Protein AF-A0A172TLY0-F1 (afdb_monomer_lite)

InterPro domains:
  IPR004182 GRAM domain [PF02893] (8-86)
  IPR011993 PH-like domain superfamily [G3DSA:2.30.29.30] (1-93)

Foldseek 3Di:
DDDADVPKAWPDKAWKWKQDPVRDTFTFIWTDIPFWIWTQGPPDDRVPIDIGTPQQFPDKDWDDPVPAQWIWIWTAGPVRDIIIIIHRHDDPD

pLDDT: mean 86.31, std 13.83, range [42.44, 97.56]

Sequence (93 aa):
MIRLDEYEEVLVRQQATYINNKHERVVGDLYVTSKRVVFDPKNQDPDGMIQ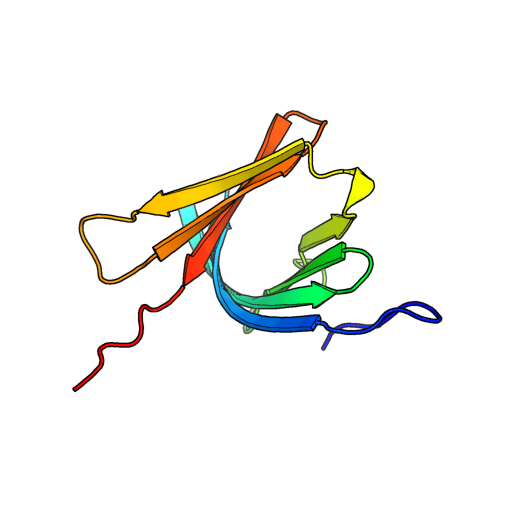ITLSQIRFIDEIDFSKLIHEGIEIVVDTGEKYKFSFLKRVDI

Organism: NCBI:txid1178515

Radius of gyration: 13.36 Å; chains: 1; bounding box: 28×35×40 Å

Structure (mmCIF, N/CA/C/O backbone):
data_AF-A0A172TLY0-F1
#
_entry.id   AF-A0A172TLY0-F1
#
loop_
_atom_site.group_PDB
_atom_site.id
_atom_site.type_symbol
_atom_site.label_atom_id
_atom_site.label_alt_id
_atom_site.label_comp_id
_atom_site.label_asym_id
_atom_site.label_entity_id
_atom_site.label_seq_id
_atom_site.pdbx_PDB_ins_code
_atom_site.Cartn_x
_atom_site.Cartn_y
_atom_site.Cartn_z
_atom_site.occupancy
_atom_site.B_iso_or_equiv
_atom_site.auth_seq_id
_atom_site.auth_comp_id
_atom_site.auth_asym_id
_atom_site.auth_atom_id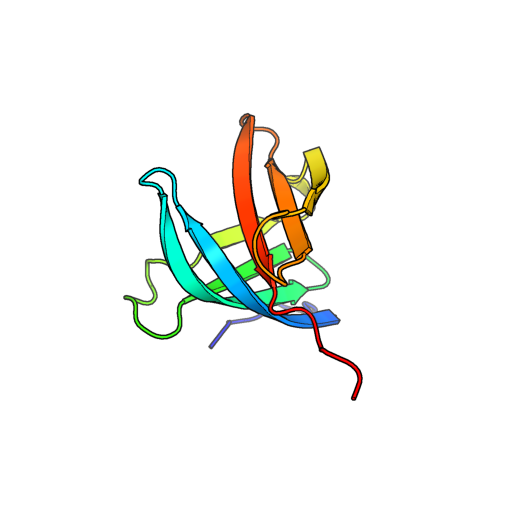
_atom_site.pdbx_PDB_model_num
ATOM 1 N N . MET A 1 1 ? 10.810 -2.892 10.997 1.00 71.00 1 MET A N 1
ATOM 2 C CA . MET A 1 1 ? 10.009 -3.831 11.823 1.00 71.00 1 MET A CA 1
ATOM 3 C C . MET A 1 1 ? 8.789 -3.075 12.309 1.00 71.00 1 MET A C 1
ATOM 5 O O . MET A 1 1 ? 8.959 -2.127 13.068 1.00 71.00 1 MET A O 1
ATOM 9 N N . ILE A 1 2 ? 7.590 -3.452 11.856 1.00 84.44 2 ILE A N 1
ATOM 10 C CA . ILE A 1 2 ? 6.361 -2.725 12.203 1.00 84.44 2 ILE A CA 1
ATOM 11 C C . ILE A 1 2 ? 5.948 -2.988 13.657 1.00 84.44 2 ILE A C 1
ATOM 13 O O . ILE A 1 2 ? 6.134 -4.090 14.175 1.00 84.44 2 ILE A O 1
ATOM 17 N N . ARG A 1 3 ? 5.393 -1.968 14.315 1.00 88.31 3 ARG A N 1
ATOM 18 C CA . ARG A 1 3 ? 4.728 -2.102 15.618 1.00 88.31 3 ARG A CA 1
ATOM 19 C C . ARG A 1 3 ? 3.228 -2.208 15.372 1.00 88.31 3 ARG A C 1
ATOM 21 O O . ARG A 1 3 ? 2.695 -1.396 14.626 1.00 88.31 3 ARG A O 1
ATOM 28 N N . LEU A 1 4 ? 2.591 -3.210 15.969 1.00 90.88 4 LEU A N 1
ATOM 29 C CA . LEU A 1 4 ? 1.156 -3.459 15.839 1.00 90.88 4 LEU A CA 1
ATOM 30 C C . LEU A 1 4 ? 0.411 -2.854 17.027 1.00 90.88 4 LEU A C 1
ATOM 32 O O . LEU A 1 4 ? 0.912 -2.883 18.154 1.00 90.88 4 LEU A O 1
ATOM 36 N N . ASP A 1 5 ? -0.781 -2.331 16.765 1.00 90.75 5 ASP A N 1
ATOM 37 C CA . ASP A 1 5 ? -1.699 -1.866 17.797 1.00 90.75 5 ASP A CA 1
ATOM 38 C C . ASP A 1 5 ? -2.409 -3.062 18.462 1.00 90.75 5 ASP A C 1
ATOM 40 O O . ASP A 1 5 ? -2.376 -4.195 17.974 1.00 90.75 5 ASP A O 1
ATOM 44 N N . GLU A 1 6 ? -3.105 -2.824 19.575 1.00 91.56 6 GLU A N 1
ATOM 45 C CA . GLU A 1 6 ? -3.862 -3.876 20.263 1.00 91.56 6 GLU A CA 1
ATOM 46 C C . GLU A 1 6 ? -4.922 -4.493 19.327 1.00 91.56 6 GLU A C 1
ATOM 48 O O . GLU A 1 6 ? -5.695 -3.769 18.688 1.00 91.56 6 GLU A O 1
ATOM 53 N N . TYR A 1 7 ? -4.950 -5.827 19.228 1.00 93.25 7 TYR A N 1
ATOM 54 C CA . TYR A 1 7 ? -5.807 -6.596 18.307 1.00 93.25 7 TYR A CA 1
ATOM 55 C C . TYR A 1 7 ? -5.572 -6.318 16.813 1.00 93.25 7 TYR A C 1
ATOM 57 O O . TYR A 1 7 ? -6.441 -6.590 15.988 1.00 93.25 7 TYR A O 1
ATOM 65 N N . GLU A 1 8 ? -4.431 -5.737 16.438 1.00 95.44 8 GLU A N 1
ATOM 66 C CA . GLU A 1 8 ? -4.049 -5.604 15.036 1.00 95.44 8 GLU A CA 1
ATOM 67 C C . GLU A 1 8 ? -3.264 -6.835 14.571 1.00 95.44 8 GLU A C 1
ATOM 69 O O . GLU A 1 8 ? -2.177 -7.131 15.062 1.00 95.44 8 GLU A O 1
ATOM 74 N N . GLU A 1 9 ? -3.805 -7.529 13.575 1.00 95.56 9 GLU A N 1
ATOM 75 C CA . GLU A 1 9 ? -3.155 -8.680 12.942 1.00 95.56 9 GLU A CA 1
ATOM 76 C C . GLU A 1 9 ? -2.621 -8.340 11.548 1.00 95.56 9 GLU A C 1
ATOM 78 O O . GLU A 1 9 ? -3.269 -7.618 10.784 1.00 95.56 9 GLU A O 1
ATOM 83 N N . VAL A 1 10 ? -1.454 -8.894 11.202 1.00 96.38 10 VAL A N 1
ATOM 84 C CA . VAL A 1 10 ? -0.894 -8.834 9.844 1.00 96.38 10 VAL A CA 1
ATOM 85 C C . VAL A 1 10 ? -1.578 -9.890 8.985 1.00 96.38 10 VAL A C 1
ATOM 87 O O . VAL A 1 10 ? -1.468 -11.080 9.262 1.00 96.38 10 VAL A O 1
ATOM 90 N N . LEU A 1 11 ? -2.243 -9.449 7.921 1.00 96.00 11 LEU A N 1
ATOM 91 C CA . LEU A 1 11 ? -2.938 -10.316 6.969 1.00 96.00 11 LEU A CA 1
ATOM 92 C C . LEU A 1 11 ? -2.028 -10.683 5.796 1.00 96.00 11 LEU A C 1
ATOM 94 O O . LEU A 1 11 ? -2.003 -11.825 5.346 1.00 96.00 11 LEU A O 1
ATOM 98 N N . VAL A 1 12 ? -1.264 -9.704 5.306 1.00 94.19 12 VAL A N 1
ATOM 99 C CA . VAL A 1 12 ? -0.356 -9.868 4.169 1.00 94.19 12 VAL A CA 1
ATOM 100 C C . VAL A 1 12 ? 0.960 -9.167 4.463 1.00 94.19 12 VAL A C 1
ATOM 102 O O . VAL A 1 12 ? 0.985 -8.055 4.988 1.00 94.19 12 VAL A O 1
ATOM 105 N N . ARG A 1 13 ? 2.058 -9.807 4.062 1.00 94.44 13 ARG A N 1
ATOM 106 C CA . ARG A 1 13 ? 3.378 -9.190 3.944 1.00 94.44 13 ARG A CA 1
ATOM 107 C C . ARG A 1 13 ? 3.936 -9.510 2.568 1.00 94.44 13 ARG A C 1
ATOM 109 O O . ARG A 1 13 ? 4.083 -10.680 2.225 1.00 94.44 13 ARG A O 1
ATOM 116 N N . GLN A 1 14 ? 4.297 -8.479 1.819 1.00 92.12 14 GLN A N 1
ATOM 117 C CA . GLN A 1 14 ? 4.833 -8.619 0.473 1.00 92.12 14 GLN A CA 1
ATOM 118 C C . GLN A 1 14 ? 5.965 -7.618 0.255 1.00 92.12 14 GLN A C 1
ATOM 120 O O . GLN A 1 14 ? 5.849 -6.451 0.615 1.00 92.12 14 GLN A O 1
ATOM 125 N N . GLN A 1 15 ? 7.061 -8.049 -0.368 1.00 92.62 1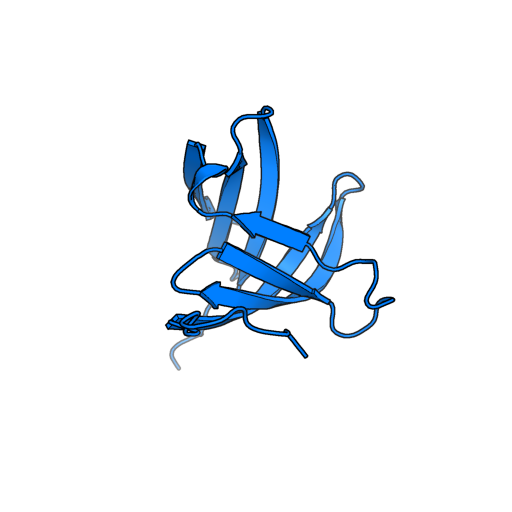5 GLN A N 1
ATOM 126 C CA . GLN A 1 15 ? 8.091 -7.105 -0.791 1.00 92.62 15 GLN A CA 1
ATOM 127 C C . GLN A 1 15 ? 7.542 -6.232 -1.923 1.00 92.62 15 GLN A C 1
ATOM 129 O O . GLN A 1 15 ? 6.997 -6.757 -2.899 1.00 92.62 15 GLN A O 1
ATOM 134 N N . ALA A 1 16 ? 7.728 -4.920 -1.806 1.00 93.19 16 ALA A N 1
ATOM 135 C CA . ALA A 1 16 ? 7.234 -3.941 -2.762 1.00 93.19 16 ALA A CA 1
ATOM 136 C C . ALA A 1 16 ? 8.272 -2.847 -3.035 1.00 93.19 16 ALA A C 1
ATOM 138 O O . ALA A 1 16 ? 9.185 -2.602 -2.244 1.00 93.19 16 ALA A O 1
ATOM 139 N N . THR A 1 17 ? 8.115 -2.168 -4.165 1.00 92.31 17 THR A N 1
ATOM 140 C CA . THR A 1 17 ? 8.840 -0.940 -4.488 1.00 92.31 17 THR A CA 1
ATOM 141 C C . THR A 1 17 ? 7.851 0.214 -4.533 1.00 92.31 17 THR A C 1
ATOM 143 O O . THR A 1 17 ? 6.974 0.241 -5.399 1.00 92.31 17 THR A O 1
ATOM 146 N N . TYR A 1 18 ? 8.000 1.157 -3.607 1.00 92.31 18 TYR A N 1
ATOM 147 C CA . TYR A 1 18 ? 7.261 2.412 -3.595 1.00 92.31 18 TYR A CA 1
ATOM 148 C C . TYR A 1 18 ? 7.870 3.390 -4.603 1.00 92.31 18 TYR A C 1
ATOM 150 O O . TYR A 1 18 ? 9.094 3.535 -4.673 1.00 92.31 18 TYR A O 1
ATOM 158 N N . ILE A 1 19 ? 7.019 4.052 -5.384 1.00 89.88 19 ILE A N 1
ATOM 159 C CA . ILE A 1 19 ? 7.419 5.112 -6.314 1.00 89.88 19 ILE A CA 1
ATOM 160 C C . ILE A 1 19 ? 6.958 6.434 -5.714 1.00 89.88 19 ILE A C 1
ATOM 162 O O . ILE A 1 19 ? 5.763 6.728 -5.707 1.00 89.88 19 ILE A O 1
ATOM 166 N N . ASN A 1 20 ? 7.900 7.219 -5.193 1.00 85.69 20 ASN A N 1
ATOM 167 C CA . ASN A 1 20 ? 7.566 8.478 -4.534 1.00 85.69 20 ASN A CA 1
ATOM 168 C C . ASN A 1 20 ? 7.212 9.590 -5.546 1.00 85.69 20 ASN A C 1
ATOM 170 O O . ASN A 1 20 ? 7.374 9.439 -6.759 1.00 85.69 20 ASN A O 1
ATOM 174 N N . ASN A 1 21 ? 6.788 10.754 -5.046 1.00 81.56 21 ASN A N 1
ATOM 175 C CA . ASN A 1 21 ? 6.411 11.909 -5.877 1.00 81.56 21 ASN A CA 1
ATOM 176 C C . ASN A 1 21 ? 7.562 12.470 -6.739 1.00 81.56 21 ASN A C 1
ATOM 178 O O . ASN A 1 21 ? 7.317 13.170 -7.721 1.00 81.56 21 ASN A O 1
ATOM 182 N N . LYS A 1 22 ? 8.819 12.154 -6.403 1.00 84.62 22 LYS A N 1
ATOM 183 C CA . LYS A 1 22 ? 10.010 12.488 -7.201 1.00 84.62 22 LYS A CA 1
ATOM 184 C C . LYS A 1 22 ? 10.353 11.410 -8.240 1.00 84.62 22 LYS A C 1
ATOM 186 O O . LYS A 1 22 ? 11.363 11.537 -8.921 1.00 84.62 22 LYS A O 1
ATOM 191 N N . HIS A 1 23 ? 9.511 10.384 -8.392 1.00 81.94 23 HIS A N 1
ATOM 192 C CA . HIS A 1 23 ? 9.728 9.200 -9.232 1.00 81.94 23 HIS A CA 1
ATOM 193 C C . HIS A 1 23 ? 10.923 8.329 -8.804 1.00 81.94 23 HIS A C 1
ATOM 195 O O . HIS A 1 23 ? 11.422 7.517 -9.587 1.00 81.94 23 HIS A O 1
ATOM 201 N N . GLU A 1 24 ? 11.369 8.454 -7.555 1.00 86.69 24 GLU A N 1
ATOM 202 C CA . GLU A 1 24 ? 12.413 7.603 -6.992 1.00 86.69 24 GLU A CA 1
ATOM 203 C C . GLU A 1 24 ? 11.810 6.275 -6.523 1.00 86.69 24 GLU A C 1
ATOM 205 O O . GLU A 1 24 ? 10.683 6.218 -6.024 1.00 86.69 24 GLU A O 1
ATOM 210 N N . ARG A 1 25 ? 12.580 5.196 -6.688 1.00 88.75 25 ARG A N 1
ATOM 211 C CA . ARG A 1 25 ? 12.176 3.835 -6.324 1.00 88.75 25 ARG A CA 1
ATOM 212 C C . ARG A 1 25 ? 12.741 3.472 -4.961 1.00 88.75 25 ARG A C 1
ATOM 214 O O . ARG A 1 25 ? 13.958 3.410 -4.795 1.00 88.75 25 ARG A O 1
ATOM 221 N N . VAL A 1 26 ? 11.861 3.179 -4.013 1.00 90.75 26 VAL A N 1
ATOM 222 C CA . VAL A 1 26 ? 12.230 2.773 -2.656 1.00 90.75 26 VAL A CA 1
ATOM 223 C C . VAL A 1 26 ? 11.782 1.338 -2.436 1.00 90.75 26 VAL A C 1
ATOM 225 O O . VAL A 1 26 ? 10.595 1.039 -2.505 1.00 90.75 26 VAL A O 1
ATOM 228 N N . VAL A 1 27 ? 12.730 0.436 -2.189 1.00 91.56 27 VAL A N 1
ATOM 229 C CA . VAL A 1 27 ? 12.432 -0.977 -1.917 1.00 91.56 27 VAL A CA 1
ATOM 230 C C . VAL A 1 27 ? 12.126 -1.153 -0.434 1.00 91.56 27 VAL A C 1
ATOM 232 O O . VAL A 1 27 ? 12.885 -0.700 0.424 1.00 91.56 27 VAL A O 1
ATOM 235 N N . GLY A 1 28 ? 11.037 -1.850 -0.135 1.00 92.75 28 GLY A N 1
ATOM 236 C CA . GLY A 1 28 ? 10.559 -2.083 1.220 1.00 92.75 28 GLY A CA 1
ATOM 237 C C . GLY A 1 28 ? 9.685 -3.323 1.322 1.00 92.75 28 GLY A C 1
ATOM 238 O O . GLY A 1 28 ? 9.533 -4.084 0.362 1.00 92.75 28 GLY A O 1
ATOM 239 N N . ASP A 1 29 ? 9.108 -3.511 2.498 1.00 93.88 29 ASP A N 1
ATOM 240 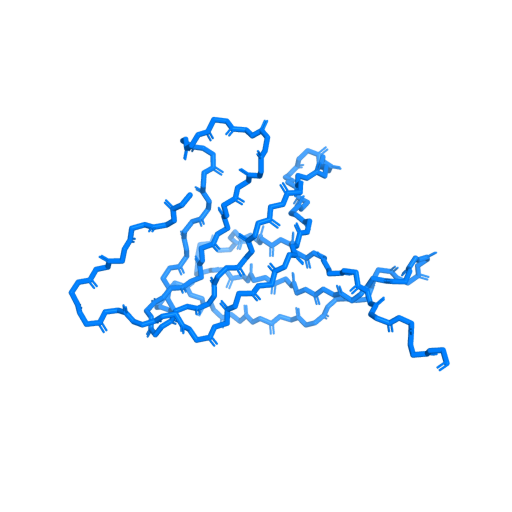C CA . ASP A 1 29 ? 8.050 -4.484 2.728 1.00 93.88 29 ASP A CA 1
ATOM 241 C C . ASP A 1 29 ? 6.723 -3.733 2.906 1.00 93.88 29 ASP A C 1
ATOM 243 O O . ASP A 1 29 ? 6.627 -2.795 3.696 1.00 93.88 29 ASP A O 1
ATOM 247 N N . LEU A 1 30 ? 5.701 -4.144 2.157 1.00 95.12 30 LEU A N 1
ATOM 248 C CA . LEU A 1 30 ? 4.326 -3.691 2.303 1.00 95.12 30 LEU A CA 1
ATOM 249 C C . LEU A 1 30 ? 3.568 -4.692 3.177 1.00 95.12 30 LEU A C 1
ATOM 251 O O . LEU A 1 30 ? 3.547 -5.895 2.900 1.00 95.12 30 LEU A O 1
ATOM 255 N N . TYR A 1 31 ? 2.936 -4.183 4.222 1.00 95.56 31 TYR A N 1
ATOM 256 C CA . TYR A 1 31 ? 2.114 -4.928 5.156 1.00 95.56 31 TYR A CA 1
ATOM 257 C C . TYR A 1 31 ? 0.671 -4.472 5.003 1.00 95.56 31 TYR A C 1
ATOM 259 O O . TYR A 1 31 ? 0.389 -3.276 5.050 1.00 95.56 31 TYR A O 1
ATOM 267 N N . VAL A 1 32 ? -0.243 -5.425 4.861 1.00 96.00 32 VAL A N 1
ATOM 268 C CA . VAL A 1 32 ? -1.676 -5.179 5.024 1.00 96.00 32 VAL A CA 1
ATOM 269 C C . VAL A 1 32 ? -2.077 -5.811 6.338 1.00 96.00 32 VAL A C 1
ATOM 271 O O . VAL A 1 32 ? -1.881 -7.011 6.544 1.00 96.00 32 VAL A O 1
ATOM 274 N N . THR A 1 33 ? -2.610 -5.002 7.238 1.00 96.94 33 THR A N 1
ATOM 275 C CA . THR A 1 33 ? -3.131 -5.451 8.522 1.00 96.94 33 THR A CA 1
ATOM 276 C C . THR A 1 33 ? -4.651 -5.369 8.522 1.00 96.94 33 THR A C 1
ATOM 278 O O . THR A 1 33 ? -5.271 -4.805 7.621 1.00 96.94 33 THR A O 1
ATOM 281 N N . SER A 1 34 ? -5.264 -5.900 9.572 1.00 96.50 34 SER A N 1
ATOM 282 C CA . SER A 1 34 ? -6.695 -5.722 9.857 1.00 96.50 34 SER A CA 1
ATOM 283 C C . SER A 1 34 ? -7.136 -4.254 10.019 1.00 96.50 34 SER A C 1
ATOM 285 O O . SER A 1 34 ? -8.338 -3.995 10.045 1.00 96.50 34 SER A O 1
ATOM 287 N N . LYS A 1 35 ? -6.206 -3.286 10.125 1.00 96.81 35 LYS A N 1
ATOM 288 C CA . LYS A 1 35 ? -6.514 -1.865 10.389 1.00 96.81 35 LYS A CA 1
ATOM 289 C C . LYS A 1 35 ? -5.880 -0.866 9.421 1.00 96.81 35 LYS A C 1
ATOM 291 O O . LYS A 1 35 ? -6.411 0.238 9.261 1.00 96.81 35 LYS A O 1
ATOM 296 N N . ARG A 1 36 ? -4.751 -1.199 8.793 1.00 96.81 36 ARG A N 1
ATOM 297 C CA . ARG A 1 36 ? -3.973 -0.267 7.964 1.00 96.81 36 ARG A CA 1
ATOM 298 C C . ARG A 1 36 ? -3.102 -0.982 6.939 1.00 96.81 36 ARG A C 1
ATOM 300 O O . ARG A 1 36 ? -2.810 -2.170 7.042 1.00 96.81 36 ARG A O 1
ATOM 307 N N . VAL A 1 37 ? -2.647 -0.210 5.965 1.00 96.75 37 VAL A N 1
ATOM 308 C CA . VAL A 1 37 ? -1.541 -0.554 5.080 1.00 96.75 37 VAL A CA 1
ATOM 309 C C . VAL A 1 37 ? -0.297 0.175 5.578 1.00 96.75 37 VAL A C 1
ATOM 311 O O . VAL A 1 37 ? -0.337 1.380 5.825 1.00 96.75 37 VAL A O 1
ATOM 314 N N . VAL A 1 38 ? 0.807 -0.551 5.742 1.00 96.25 38 VAL A N 1
ATOM 315 C CA . VAL A 1 38 ? 2.090 -0.005 6.198 1.00 96.25 38 VAL A CA 1
ATOM 316 C C . VAL A 1 38 ? 3.178 -0.370 5.204 1.00 96.25 38 VAL A C 1
ATOM 318 O O . VAL A 1 38 ? 3.340 -1.539 4.871 1.00 96.25 38 VAL A O 1
ATOM 321 N N . PHE A 1 39 ? 3.955 0.607 4.754 1.00 95.12 39 PHE A N 1
ATOM 322 C CA . PHE A 1 39 ? 5.159 0.378 3.962 1.00 95.12 39 PHE A CA 1
ATOM 323 C C . PHE A 1 39 ? 6.403 0.706 4.793 1.00 95.12 39 PHE A C 1
ATOM 325 O O . PHE A 1 39 ? 6.573 1.840 5.242 1.00 95.12 39 PHE A O 1
ATOM 332 N N . ASP A 1 40 ? 7.263 -0.297 4.975 1.00 93.62 40 ASP A N 1
ATOM 333 C CA . ASP A 1 40 ? 8.513 -0.232 5.742 1.00 93.62 40 ASP A CA 1
ATOM 334 C C . ASP A 1 40 ? 9.720 -0.288 4.779 1.00 93.62 40 ASP A C 1
ATOM 336 O O . ASP A 1 40 ? 9.991 -1.350 4.198 1.00 93.62 40 ASP A O 1
ATOM 340 N N . PRO A 1 41 ? 10.426 0.831 4.528 1.00 92.06 41 PRO A N 1
ATOM 341 C CA . PRO A 1 41 ? 11.546 0.866 3.588 1.00 92.06 41 PRO A CA 1
ATOM 342 C C . PRO A 1 41 ? 12.775 0.108 4.128 1.00 92.06 41 PRO A C 1
ATOM 344 O O . PRO A 1 41 ? 13.183 0.290 5.268 1.00 92.06 41 PRO A O 1
ATOM 347 N N . LYS A 1 42 ? 13.438 -0.715 3.296 1.00 87.50 42 LYS A N 1
ATOM 348 C CA . LYS A 1 42 ? 14.564 -1.572 3.743 1.00 87.50 42 LYS A CA 1
ATOM 349 C C . LYS A 1 42 ? 15.864 -0.818 4.054 1.00 87.50 42 LYS A C 1
ATOM 351 O O . LYS A 1 42 ? 16.660 -1.309 4.844 1.00 87.50 42 LYS A O 1
ATOM 356 N N . ASN A 1 43 ? 16.099 0.324 3.406 1.00 75.38 43 ASN A N 1
ATOM 357 C CA . ASN A 1 43 ? 17.383 1.045 3.430 1.00 75.38 43 ASN A CA 1
ATOM 358 C C . ASN A 1 43 ? 17.223 2.547 3.736 1.00 75.38 43 ASN A C 1
ATOM 360 O O . ASN A 1 43 ? 18.080 3.339 3.348 1.00 75.38 43 ASN A O 1
ATOM 364 N N . GLN A 1 44 ? 16.113 2.961 4.349 1.00 67.50 44 GLN A N 1
ATOM 365 C CA . GLN A 1 44 ? 15.882 4.362 4.711 1.00 67.50 44 GLN A CA 1
ATOM 366 C C . GLN A 1 44 ? 15.600 4.504 6.205 1.00 67.50 44 GLN A C 1
ATOM 368 O O . GLN A 1 44 ? 15.329 3.519 6.890 1.00 67.50 44 GLN A O 1
ATOM 373 N N . ASP A 1 45 ? 15.720 5.740 6.686 1.00 63.38 45 ASP A N 1
ATOM 374 C CA . ASP A 1 45 ? 15.373 6.143 8.045 1.00 63.38 45 ASP A CA 1
ATOM 375 C C . ASP A 1 45 ? 13.961 5.626 8.409 1.00 63.38 45 ASP A C 1
ATOM 377 O O . ASP A 1 45 ? 13.051 5.770 7.583 1.00 63.38 45 ASP A O 1
ATOM 381 N N . PRO A 1 46 ? 13.744 5.000 9.584 1.00 58.97 46 PRO A N 1
ATOM 382 C CA . PRO A 1 46 ? 12.422 4.554 10.036 1.00 58.97 46 PRO A CA 1
ATOM 383 C C . PRO A 1 46 ? 11.344 5.651 10.031 1.00 58.97 46 PRO A C 1
ATOM 385 O O . PRO A 1 46 ? 10.161 5.321 9.933 1.00 58.97 46 PRO A O 1
ATOM 388 N N . ASP A 1 47 ? 11.720 6.932 10.062 1.00 59.88 47 ASP A N 1
ATOM 389 C CA . ASP A 1 47 ? 10.781 8.054 9.909 1.00 59.88 47 ASP A CA 1
ATOM 390 C C . ASP A 1 47 ? 10.172 8.155 8.491 1.00 59.88 47 ASP A C 1
ATOM 392 O O . ASP A 1 47 ? 9.197 8.871 8.272 1.00 59.88 47 ASP A O 1
ATOM 396 N N . GLY A 1 48 ? 10.704 7.404 7.519 1.00 77.69 48 GLY A N 1
ATOM 397 C CA . GLY A 1 48 ? 10.194 7.295 6.149 1.00 77.69 48 GLY A CA 1
ATOM 398 C C . GLY A 1 48 ? 9.094 6.246 5.942 1.00 77.69 48 GLY A C 1
ATOM 399 O O . GLY A 1 48 ? 8.733 5.970 4.795 1.00 77.69 48 GLY A O 1
ATOM 400 N N . MET A 1 49 ? 8.580 5.625 7.011 1.00 89.06 49 MET A N 1
ATOM 401 C CA . MET A 1 49 ? 7.463 4.679 6.911 1.00 89.06 49 MET A CA 1
ATOM 402 C C . MET A 1 49 ? 6.185 5.365 6.418 1.00 89.06 49 MET A C 1
ATOM 404 O O . MET A 1 49 ? 5.801 6.427 6.904 1.00 89.06 49 MET A O 1
ATOM 408 N N . ILE A 1 50 ? 5.466 4.704 5.510 1.00 93.31 50 ILE A N 1
ATOM 409 C CA . ILE A 1 50 ? 4.139 5.151 5.066 1.00 93.31 50 ILE A CA 1
ATOM 410 C C . ILE A 1 50 ? 3.098 4.331 5.814 1.00 93.31 50 ILE A C 1
ATOM 412 O O . ILE A 1 50 ? 3.187 3.104 5.847 1.00 93.31 50 ILE A O 1
ATOM 416 N N . GLN A 1 51 ? 2.107 4.996 6.401 1.00 94.88 51 GLN A N 1
ATOM 417 C CA . GLN A 1 51 ? 1.009 4.348 7.113 1.00 94.88 51 GLN A CA 1
ATOM 418 C C . GLN A 1 51 ? -0.316 4.943 6.653 1.00 94.88 51 GLN A C 1
ATOM 420 O O . GLN A 1 51 ? -0.507 6.153 6.722 1.00 94.88 51 GLN A O 1
ATOM 425 N N . ILE A 1 52 ? -1.219 4.082 6.194 1.00 96.44 52 ILE A N 1
ATOM 426 C CA . ILE A 1 52 ? -2.526 4.462 5.661 1.00 96.44 52 ILE A CA 1
ATOM 427 C C . ILE A 1 52 ? -3.572 3.615 6.376 1.00 96.44 52 ILE A C 1
ATOM 429 O O . ILE A 1 52 ? -3.605 2.398 6.196 1.00 96.44 52 ILE A O 1
ATOM 433 N N . THR A 1 53 ? -4.425 4.216 7.202 1.00 96.31 53 THR A N 1
ATOM 434 C CA . THR A 1 53 ? -5.523 3.471 7.829 1.00 96.31 53 THR A CA 1
ATOM 435 C C . THR A 1 53 ? -6.555 3.080 6.781 1.00 96.31 53 THR A C 1
ATOM 437 O O . THR A 1 53 ? -6.777 3.806 5.813 1.00 96.31 53 THR A O 1
ATOM 440 N N . LEU A 1 54 ? -7.233 1.944 6.966 1.00 94.62 54 LEU A N 1
ATOM 441 C CA . LEU A 1 54 ? -8.245 1.496 5.999 1.00 94.62 54 LEU A CA 1
ATOM 442 C C . LEU A 1 54 ? -9.373 2.524 5.822 1.00 94.62 54 LEU A C 1
ATOM 444 O O . LEU A 1 54 ? -9.915 2.652 4.733 1.00 94.62 54 LEU A O 1
ATOM 448 N N . SER A 1 55 ? -9.676 3.304 6.865 1.00 95.94 55 SER A N 1
ATOM 449 C CA . SER A 1 55 ? -10.665 4.386 6.820 1.00 95.94 55 SER A CA 1
ATOM 450 C C . SER A 1 55 ? -10.243 5.596 5.984 1.00 95.94 55 SER A C 1
ATOM 452 O O . SER A 1 55 ? -11.097 6.414 5.682 1.00 95.94 55 SER A O 1
ATOM 454 N N . GLN A 1 56 ? -8.949 5.756 5.682 1.00 97.56 56 GLN A N 1
ATOM 455 C CA . GLN A 1 56 ? -8.442 6.828 4.819 1.00 97.56 56 GLN A CA 1
ATOM 456 C C . GLN A 1 56 ? -8.483 6.441 3.339 1.00 97.56 56 GLN A C 1
ATOM 458 O O . GLN A 1 56 ? -8.317 7.311 2.488 1.00 97.56 56 GLN A O 1
ATOM 463 N N . ILE A 1 57 ? -8.617 5.149 3.020 1.00 97.38 57 ILE A N 1
ATOM 464 C CA . ILE A 1 57 ? -8.548 4.648 1.648 1.00 97.38 57 ILE A CA 1
ATOM 465 C C . ILE A 1 57 ? -9.881 4.906 0.957 1.00 97.38 57 ILE A C 1
ATOM 467 O O . ILE A 1 57 ? -10.913 4.358 1.341 1.00 97.38 57 ILE A O 1
ATOM 471 N N . ARG A 1 58 ? -9.833 5.685 -0.122 1.00 97.38 58 ARG A N 1
ATOM 472 C CA . ARG A 1 58 ? -10.997 5.977 -0.954 1.00 97.38 58 ARG A CA 1
ATOM 473 C C . ARG A 1 58 ? -11.227 4.888 -1.998 1.00 97.38 58 ARG A C 1
ATOM 475 O O . ARG A 1 58 ? -12.359 4.462 -2.203 1.00 97.38 58 ARG A O 1
ATOM 482 N N . PHE A 1 59 ? -10.164 4.470 -2.684 1.00 95.00 59 PHE A N 1
ATOM 483 C CA . PHE A 1 59 ? -10.167 3.343 -3.619 1.00 95.00 59 PHE A CA 1
ATOM 484 C C . PHE A 1 59 ? -8.745 2.812 -3.844 1.00 95.00 59 PHE A C 1
ATOM 486 O O . PHE A 1 59 ? -7.755 3.472 -3.512 1.00 95.00 59 PHE A O 1
ATOM 493 N N . ILE A 1 60 ? -8.662 1.602 -4.399 1.00 95.31 60 ILE A N 1
ATOM 494 C CA . ILE A 1 60 ? -7.418 0.921 -4.761 1.00 95.31 60 ILE A CA 1
ATOM 495 C C . ILE A 1 60 ? -7.565 0.455 -6.205 1.00 95.31 60 ILE A C 1
ATOM 497 O O . ILE A 1 60 ? -8.520 -0.257 -6.507 1.00 95.31 60 ILE A O 1
ATOM 501 N N . ASP A 1 61 ? -6.620 0.838 -7.056 1.00 94.12 61 ASP A N 1
ATOM 502 C CA . ASP A 1 61 ? -6.571 0.411 -8.453 1.00 94.12 61 ASP A CA 1
ATOM 503 C C . ASP A 1 61 ? -5.349 -0.471 -8.700 1.00 94.12 61 ASP A C 1
ATOM 505 O O . ASP A 1 61 ? -4.251 -0.197 -8.207 1.00 94.12 61 ASP A O 1
ATOM 509 N N . GLU A 1 62 ? -5.525 -1.514 -9.506 1.00 90.19 62 GLU A N 1
ATOM 510 C CA . GLU A 1 62 ? -4.410 -2.278 -10.057 1.00 90.19 62 GLU A CA 1
ATOM 511 C C . GLU A 1 62 ? -3.737 -1.473 -11.169 1.00 90.19 62 GLU A C 1
ATOM 513 O O . GLU A 1 62 ? -4.392 -0.884 -12.033 1.00 90.19 62 GLU A O 1
ATOM 518 N N . ILE A 1 63 ? -2.407 -1.448 -11.155 1.00 86.00 63 ILE A N 1
ATOM 519 C CA . ILE A 1 63 ? -1.608 -0.750 -12.158 1.00 86.00 63 ILE A CA 1
ATOM 520 C C . ILE A 1 63 ? -0.625 -1.715 -12.810 1.00 86.00 63 ILE A C 1
ATOM 522 O O . ILE A 1 63 ? 0.139 -2.414 -12.142 1.00 86.00 63 ILE A O 1
ATOM 526 N N . ASP A 1 64 ? -0.634 -1.725 -14.141 1.00 79.81 64 ASP A N 1
ATOM 527 C CA . ASP A 1 64 ? 0.323 -2.474 -14.945 1.00 79.81 64 ASP A CA 1
ATOM 528 C C . ASP A 1 64 ? 1.488 -1.559 -15.335 1.00 79.81 64 ASP A C 1
ATOM 530 O O . ASP A 1 64 ? 1.334 -0.573 -16.068 1.00 79.81 64 ASP A O 1
ATOM 534 N N . PHE A 1 65 ? 2.685 -1.892 -14.858 1.00 70.06 65 PHE A N 1
ATOM 535 C CA . PHE A 1 65 ? 3.915 -1.237 -15.279 1.00 70.06 65 PHE A CA 1
ATOM 536 C C . PHE A 1 65 ? 4.429 -1.899 -16.565 1.00 70.06 65 PHE A C 1
ATOM 538 O O . PHE A 1 65 ? 5.532 -2.444 -16.590 1.00 70.06 65 PHE A O 1
ATOM 545 N N . SER A 1 66 ? 3.633 -1.808 -17.635 1.00 58.38 66 SER A N 1
ATOM 546 C CA . SER A 1 66 ? 3.657 -2.566 -18.908 1.00 58.38 66 SER A CA 1
ATOM 547 C C . SER A 1 66 ? 4.927 -2.501 -19.788 1.00 58.38 66 SER A C 1
ATOM 549 O O . SER A 1 66 ? 4.886 -2.697 -21.002 1.00 58.38 66 SER A O 1
ATOM 551 N N . LYS A 1 67 ? 6.106 -2.278 -19.206 1.00 56.53 67 LYS A N 1
ATOM 552 C CA . LYS A 1 67 ? 7.416 -2.507 -19.843 1.00 56.53 67 LYS A CA 1
ATOM 553 C C . LYS A 1 67 ? 8.325 -3.453 -19.066 1.00 56.53 67 LYS A C 1
ATOM 555 O O . LYS A 1 67 ? 9.383 -3.823 -19.565 1.00 56.53 67 LYS A O 1
ATOM 560 N N . LEU A 1 68 ? 7.954 -3.820 -17.847 1.00 51.62 68 LEU A N 1
ATOM 561 C CA . LEU A 1 68 ? 8.751 -4.653 -16.963 1.00 51.62 68 LEU A CA 1
ATOM 562 C C . LEU A 1 68 ? 7.782 -5.568 -16.208 1.00 51.62 68 LEU A C 1
ATOM 564 O O . LEU A 1 68 ? 6.621 -5.234 -16.046 1.00 51.62 68 LEU A O 1
ATOM 568 N N . ILE A 1 69 ? 8.250 -6.729 -15.782 1.00 58.69 69 ILE A N 1
ATOM 569 C CA . ILE A 1 69 ? 7.491 -7.842 -15.189 1.00 58.69 69 ILE A CA 1
ATOM 570 C C . ILE A 1 69 ? 6.970 -7.455 -13.779 1.00 58.69 69 ILE A C 1
ATOM 572 O O . ILE A 1 69 ? 7.352 -8.036 -12.766 1.00 58.69 69 ILE A O 1
ATOM 576 N N . HIS A 1 70 ? 6.162 -6.399 -13.689 1.00 62.16 70 HIS A N 1
ATOM 577 C CA . HIS A 1 70 ? 5.758 -5.750 -12.448 1.00 62.16 70 HIS A CA 1
ATOM 578 C C . HIS A 1 70 ? 4.279 -5.374 -12.491 1.00 62.16 70 HIS A C 1
ATOM 580 O O . HIS A 1 70 ? 3.874 -4.444 -13.185 1.00 62.16 70 HIS A O 1
ATOM 586 N N . GLU A 1 71 ? 3.492 -6.088 -11.696 1.00 83.12 71 GLU A N 1
ATOM 587 C CA . GLU A 1 71 ? 2.145 -5.678 -11.302 1.00 83.12 71 GLU A CA 1
ATOM 588 C C . GLU A 1 71 ? 2.250 -4.754 -10.090 1.00 83.12 71 GLU A C 1
ATOM 590 O O . GLU A 1 71 ? 3.237 -4.787 -9.348 1.00 83.12 71 GLU A O 1
ATOM 595 N N . GLY A 1 72 ? 1.252 -3.912 -9.868 1.00 90.06 72 GLY A N 1
ATOM 596 C CA . GLY A 1 72 ? 1.233 -3.046 -8.705 1.00 90.06 72 GLY A CA 1
ATOM 597 C C . GLY A 1 72 ? -0.145 -2.541 -8.351 1.00 90.06 72 GLY A C 1
ATOM 598 O O . GLY A 1 72 ? -1.135 -2.870 -8.997 1.00 90.06 72 GLY A O 1
A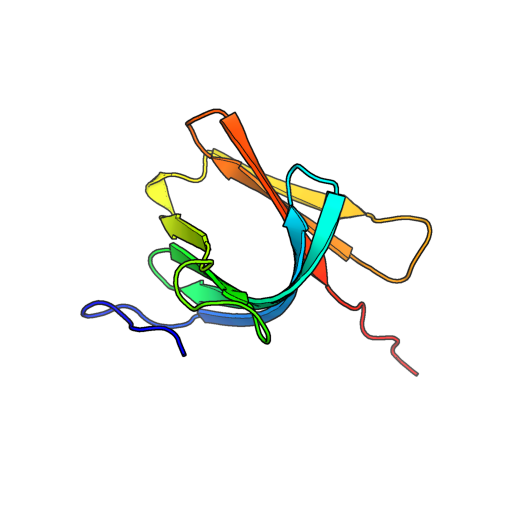TOM 599 N N . ILE A 1 73 ? -0.175 -1.710 -7.319 1.00 93.38 73 ILE A N 1
ATOM 600 C CA . ILE A 1 73 ? -1.377 -1.033 -6.848 1.00 93.38 73 ILE A CA 1
ATOM 601 C C . ILE A 1 73 ? -1.126 0.468 -6.702 1.00 93.38 73 ILE A C 1
ATOM 603 O O . ILE A 1 73 ? -0.046 0.900 -6.287 1.00 93.38 73 ILE A O 1
ATOM 607 N N . GLU A 1 74 ? -2.142 1.262 -7.020 1.00 95.00 74 GLU A N 1
ATOM 608 C CA . GLU A 1 74 ? -2.276 2.656 -6.605 1.00 95.00 74 GLU A CA 1
ATOM 609 C C . GLU A 1 74 ? -3.324 2.720 -5.488 1.00 95.00 74 GLU A C 1
ATOM 611 O O . GLU A 1 74 ? -4.473 2.334 -5.681 1.00 95.00 74 GLU A O 1
ATOM 616 N N . ILE A 1 75 ? -2.928 3.208 -4.313 1.00 96.31 75 ILE A N 1
ATOM 617 C CA . ILE A 1 75 ? -3.842 3.511 -3.210 1.00 96.31 75 ILE A CA 1
ATOM 618 C C . ILE A 1 75 ? -4.125 5.006 -3.249 1.00 96.31 75 ILE A C 1
ATOM 620 O O . ILE A 1 75 ? -3.195 5.812 -3.138 1.00 96.31 75 ILE A O 1
ATOM 624 N N . VAL A 1 76 ? -5.397 5.376 -3.381 1.00 96.56 76 VAL A N 1
ATOM 625 C CA . VAL A 1 76 ? -5.839 6.771 -3.323 1.00 96.56 76 VAL A CA 1
ATOM 626 C C . VAL A 1 76 ? -6.582 6.996 -2.019 1.00 96.56 76 VAL A C 1
ATOM 628 O O . VAL A 1 76 ? -7.560 6.307 -1.724 1.00 96.56 76 VAL A O 1
ATOM 631 N N . VAL A 1 77 ? -6.114 7.962 -1.234 1.00 97.31 77 VAL A N 1
ATOM 632 C CA . VAL A 1 77 ? -6.728 8.314 0.052 1.00 97.31 77 VAL A CA 1
ATOM 633 C C . VAL A 1 77 ? -7.687 9.497 -0.083 1.00 97.31 77 VAL A C 1
ATOM 635 O O . VAL A 1 77 ? -7.694 10.198 -1.096 1.00 97.31 77 VAL A O 1
ATOM 638 N N . ASP A 1 78 ? -8.501 9.745 0.940 1.00 95.88 78 ASP A N 1
ATOM 639 C CA . ASP A 1 78 ? -9.539 10.788 0.932 1.00 95.88 78 ASP A CA 1
ATOM 640 C C . ASP A 1 78 ? -9.007 12.209 0.695 1.00 95.88 78 ASP A C 1
ATOM 642 O O . ASP A 1 78 ? -9.715 13.055 0.146 1.00 95.88 78 ASP A O 1
ATOM 646 N N . THR A 1 79 ? -7.743 12.475 1.038 1.00 95.19 79 THR A N 1
ATOM 647 C CA . THR A 1 79 ? -7.068 13.754 0.754 1.00 95.19 79 THR A CA 1
ATOM 648 C C . THR A 1 79 ? -6.722 13.938 -0.729 1.00 95.19 79 THR A C 1
ATOM 650 O O . THR A 1 79 ? -6.281 15.013 -1.131 1.00 95.19 79 THR A O 1
ATOM 653 N N . GLY A 1 80 ? -6.909 12.901 -1.552 1.00 93.38 80 GLY A N 1
ATOM 654 C CA . GLY A 1 80 ? -6.492 12.849 -2.952 1.00 93.38 80 GLY A CA 1
ATOM 655 C C . GLY A 1 80 ? -5.023 12.467 -3.150 1.00 93.38 80 GLY A C 1
ATOM 656 O O . GLY A 1 80 ? -4.579 12.370 -4.295 1.00 93.38 80 GLY A O 1
ATOM 657 N N . GLU A 1 81 ? -4.272 12.240 -2.068 1.00 94.38 81 GLU A N 1
ATOM 658 C CA . GLU A 1 81 ? -2.905 11.730 -2.142 1.00 94.38 81 GLU A CA 1
ATOM 659 C C . GLU A 1 81 ? -2.886 10.298 -2.698 1.00 94.38 81 GLU A C 1
ATOM 661 O O . GLU A 1 81 ? -3.813 9.509 -2.490 1.00 94.38 81 GLU A O 1
ATOM 666 N N . LYS A 1 82 ? -1.835 9.986 -3.460 1.00 94.69 82 LYS A N 1
ATOM 667 C CA . LYS A 1 82 ? -1.698 8.736 -4.209 1.00 94.69 82 LYS A CA 1
ATOM 668 C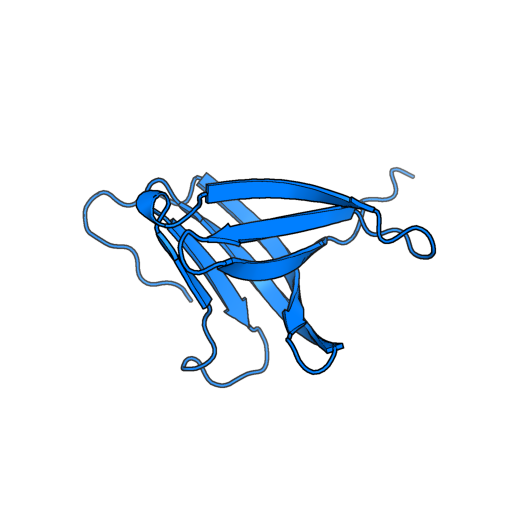 C . LYS A 1 82 ? -0.408 8.034 -3.830 1.00 94.69 82 LYS A C 1
ATOM 670 O O . LYS A 1 82 ? 0.664 8.626 -3.933 1.00 94.69 82 LYS A O 1
ATOM 675 N N . TYR A 1 83 ? -0.506 6.754 -3.502 1.00 95.12 83 TYR A N 1
ATOM 676 C CA . TYR A 1 83 ? 0.641 5.915 -3.173 1.00 95.12 83 TYR A CA 1
ATOM 677 C C . TYR A 1 83 ? 0.739 4.752 -4.150 1.00 95.12 83 TYR A C 1
ATOM 679 O O . TYR A 1 83 ? -0.184 3.949 -4.261 1.00 95.12 83 TYR A O 1
ATOM 687 N N . LYS A 1 84 ? 1.862 4.661 -4.865 1.00 94.12 84 LYS A N 1
ATOM 688 C CA . LYS A 1 84 ? 2.082 3.645 -5.898 1.00 94.12 84 LYS A CA 1
ATOM 689 C C . LYS A 1 84 ? 3.084 2.611 -5.431 1.00 94.12 84 LYS A C 1
ATOM 691 O O . LYS A 1 84 ? 4.241 2.944 -5.166 1.00 94.12 84 LYS A O 1
ATOM 696 N N . PHE A 1 85 ? 2.660 1.358 -5.408 1.00 93.56 85 PHE A N 1
ATOM 697 C CA . PHE A 1 85 ? 3.493 0.221 -5.047 1.00 93.56 85 PHE A CA 1
ATOM 698 C C . PHE A 1 85 ? 3.567 -0.744 -6.220 1.00 93.56 85 PHE A C 1
ATOM 700 O O . PHE A 1 85 ? 2.552 -1.088 -6.812 1.00 93.56 85 PHE A O 1
ATOM 707 N N . SER A 1 86 ? 4.773 -1.186 -6.554 1.00 92.19 86 SER A N 1
ATOM 708 C CA . SER A 1 86 ? 5.011 -2.233 -7.550 1.00 92.19 86 SER A CA 1
ATOM 709 C C . SER A 1 86 ? 5.568 -3.482 -6.883 1.00 92.19 86 SER A C 1
ATOM 711 O O . SER A 1 86 ? 6.340 -3.403 -5.924 1.00 92.19 86 SER A O 1
ATOM 713 N N . PHE A 1 87 ? 5.195 -4.639 -7.405 1.00 88.94 87 PHE A N 1
ATOM 714 C CA . PHE A 1 87 ? 5.609 -5.951 -6.936 1.00 88.94 87 PHE A CA 1
ATOM 715 C C . PHE A 1 87 ? 6.444 -6.630 -8.023 1.00 88.94 87 PHE A C 1
ATOM 717 O O . PHE A 1 87 ? 6.284 -6.381 -9.217 1.00 88.94 87 PHE A O 1
ATOM 724 N N . LEU A 1 88 ? 7.392 -7.476 -7.627 1.00 76.69 88 LEU A N 1
ATOM 725 C CA . LEU A 1 88 ? 8.062 -8.368 -8.573 1.00 76.69 88 LEU A CA 1
ATOM 726 C C . LEU A 1 88 ? 7.079 -9.483 -8.932 1.00 76.69 88 LEU A C 1
ATOM 728 O O . LEU A 1 88 ? 6.693 -10.253 -8.052 1.00 76.69 88 LEU A O 1
ATOM 732 N N . LYS A 1 89 ? 6.669 -9.570 -10.201 1.00 64.38 89 LYS A N 1
ATOM 733 C CA . LYS A 1 89 ? 5.817 -10.670 -10.656 1.00 64.38 89 LYS A CA 1
ATOM 734 C C . LYS A 1 89 ? 6.631 -11.962 -10.581 1.00 64.38 89 LYS A C 1
ATOM 736 O O . LYS A 1 89 ? 7.763 -12.019 -11.067 1.00 64.38 89 LYS A O 1
ATOM 741 N N . ARG A 1 90 ? 6.088 -12.991 -9.923 1.00 56.19 90 ARG A N 1
ATOM 742 C CA . ARG A 1 90 ? 6.689 -14.329 -9.969 1.00 56.19 90 ARG A CA 1
ATOM 743 C C . ARG A 1 90 ? 6.641 -14.802 -11.419 1.00 56.19 90 ARG A C 1
ATOM 745 O O . ARG A 1 90 ? 5.576 -14.815 -12.027 1.00 56.19 90 ARG A O 1
ATOM 752 N N . VAL A 1 91 ? 7.798 -15.140 -11.975 1.00 49.72 91 VAL A N 1
ATOM 753 C CA . VAL A 1 91 ? 7.864 -15.904 -13.219 1.00 49.72 91 VAL A CA 1
ATOM 754 C C . VAL A 1 91 ? 7.693 -17.357 -12.798 1.00 49.72 91 VAL A C 1
ATOM 756 O O . VAL A 1 91 ? 8.600 -17.910 -12.177 1.00 49.72 91 VAL A O 1
ATOM 759 N N . ASP A 1 92 ? 6.522 -17.940 -13.045 1.00 47.22 92 ASP A N 1
ATOM 760 C CA . ASP A 1 92 ? 6.372 -19.393 -12.975 1.00 47.22 92 ASP A CA 1
ATOM 761 C C . ASP A 1 92 ? 7.261 -19.985 -14.086 1.00 47.22 92 ASP A C 1
ATOM 763 O O . ASP A 1 92 ? 7.081 -19.658 -15.262 1.00 47.22 92 ASP A O 1
ATOM 767 N N . ILE A 1 93 ? 8.291 -20.746 -13.694 1.00 42.44 93 ILE A N 1
ATOM 768 C CA . ILE A 1 93 ? 9.205 -21.480 -14.591 1.00 42.44 93 ILE A CA 1
ATOM 769 C C . ILE A 1 93 ? 8.641 -22.876 -14.824 1.00 42.44 93 ILE A C 1
ATOM 771 O O . ILE A 1 93 ? 8.278 -23.520 -13.812 1.00 42.44 93 ILE A O 1
#

Secondary structure (DSSP, 8-state):
-PPPPTT--EEEEEEEEEE-TT--EEEEEEEEESSEEEEEETTS-GGG-EEEEGGGEEEEEEEE-TTSS-EEEEEEETTS-EEEEE-PPP---